Protein AF-A0A0D3AS78-F1 (afdb_monomer)

Sequence (122 aa):
MNQLKLAAKALNGPPIKICIVGRNQKSEAYWSKISEYCNEHCSFDPPRDGASCRKHFKYMNKKLSKWSGAYDNARRMQRSGWSENDVMAKAHELYSSGKNEHFNLMSEWLDVRDQPRYSSQV

Foldseek 3Di:
DDQPVLVVVQQPDAHDQAPPRDDDDPQQVVLQVVQVVCVVRHPDVVRDHSVRNVVSNVVVVVLLLLLLVLLVVLVVVDDPPDDPVNSNVSSQVSSCVVPPDGRDCVVSSVSPCPPPVSPPDD

Structure (mmCIF, N/CA/C/O backbone):
data_AF-A0A0D3AS78-F1
#
_entry.id   AF-A0A0D3AS78-F1
#
loop_
_atom_site.group_PDB
_atom_site.id
_atom_site.type_symbol
_atom_site.label_atom_id
_atom_site.label_alt_id
_atom_site.label_comp_id
_atom_site.label_asym_id
_atom_site.label_entity_id
_atom_site.label_seq_id
_atom_site.pdbx_PDB_ins_code
_atom_site.Cartn_x
_atom_site.Cartn_y
_atom_site.Cartn_z
_atom_site.occupancy
_atom_site.B_iso_or_equiv
_atom_site.auth_seq_id
_atom_site.auth_comp_id
_atom_site.auth_asym_id
_atom_site.auth_atom_id
_atom_site.pdbx_PDB_model_num
ATOM 1 N N . MET A 1 1 ? -3.506 -24.779 -10.230 1.00 35.16 1 MET A N 1
ATOM 2 C CA . MET A 1 1 ? -4.593 -23.828 -10.559 1.00 35.16 1 MET A CA 1
ATOM 3 C C . MET A 1 1 ? -4.555 -22.699 -9.520 1.00 35.16 1 MET A C 1
ATOM 5 O O . MET A 1 1 ? -5.192 -22.804 -8.494 1.00 35.16 1 MET A O 1
ATOM 9 N N . ASN A 1 2 ? -3.611 -21.756 -9.554 1.00 35.84 2 ASN A N 1
ATOM 10 C CA . ASN A 1 2 ? -3.867 -20.387 -10.026 1.00 35.84 2 ASN A CA 1
ATOM 11 C C . ASN A 1 2 ? -2.606 -19.530 -9.807 1.00 35.84 2 ASN A C 1
ATOM 13 O O . ASN A 1 2 ? -2.401 -18.996 -8.726 1.00 35.84 2 ASN A O 1
ATOM 17 N N . GLN A 1 3 ? -1.772 -19.385 -10.833 1.00 32.78 3 GLN A N 1
ATOM 18 C CA . GLN A 1 3 ? -0.742 -18.331 -10.884 1.00 32.78 3 GLN A CA 1
ATOM 19 C C . GLN A 1 3 ? -0.983 -17.402 -12.089 1.00 32.78 3 GLN A C 1
ATOM 21 O O . GLN A 1 3 ? -0.706 -16.213 -12.025 1.00 32.78 3 GLN A O 1
ATOM 26 N N . LEU A 1 4 ? -1.644 -17.912 -13.139 1.00 31.67 4 LEU A N 1
ATOM 27 C CA . LEU A 1 4 ? -2.065 -17.136 -14.312 1.00 31.67 4 LEU A CA 1
ATOM 28 C C . LEU A 1 4 ? -3.401 -16.393 -14.120 1.00 31.67 4 LEU A C 1
ATOM 30 O O . LEU A 1 4 ? -3.584 -15.317 -14.680 1.00 31.67 4 LEU A O 1
ATOM 34 N N . LYS A 1 5 ? -4.318 -16.895 -13.274 1.00 33.69 5 LYS A N 1
ATOM 35 C CA . LYS A 1 5 ? -5.586 -16.190 -12.989 1.00 33.69 5 LYS A CA 1
ATOM 36 C C . LYS A 1 5 ? -5.396 -14.926 -12.140 1.00 33.69 5 LYS A C 1
ATOM 38 O O . LYS A 1 5 ? -6.232 -14.032 -12.199 1.00 33.69 5 LYS A O 1
ATOM 43 N N . LEU A 1 6 ? -4.300 -14.847 -11.379 1.00 36.09 6 LEU A N 1
ATOM 44 C CA . LEU A 1 6 ? -3.984 -13.680 -10.553 1.00 36.09 6 LEU A CA 1
ATOM 45 C C . LEU A 1 6 ? -3.397 -12.539 -11.393 1.00 36.09 6 LEU A C 1
ATOM 47 O O . LEU A 1 6 ? -3.739 -11.387 -11.160 1.00 36.09 6 LEU A O 1
ATOM 51 N N . ALA A 1 7 ? -2.611 -12.876 -12.425 1.00 35.22 7 ALA A N 1
ATOM 52 C CA . ALA A 1 7 ? -2.205 -11.919 -13.446 1.00 35.22 7 ALA A CA 1
ATOM 53 C C . ALA A 1 7 ? -3.439 -11.394 -14.192 1.00 35.22 7 ALA A C 1
ATOM 55 O O . ALA A 1 7 ? -3.678 -10.200 -14.169 1.00 35.22 7 ALA A O 1
ATOM 56 N N . ALA A 1 8 ? -4.299 -12.271 -14.724 1.00 31.33 8 ALA A N 1
ATOM 57 C CA . ALA A 1 8 ? -5.450 -11.869 -15.541 1.00 31.33 8 ALA A CA 1
ATOM 58 C C . ALA A 1 8 ? -6.486 -10.981 -14.821 1.00 31.33 8 ALA A C 1
ATOM 60 O O . ALA A 1 8 ? -7.093 -10.118 -15.450 1.00 31.33 8 ALA A O 1
ATOM 61 N N . LYS A 1 9 ? -6.690 -11.147 -13.506 1.00 36.34 9 LYS A N 1
ATOM 62 C CA . LYS A 1 9 ? -7.646 -10.313 -12.753 1.00 36.34 9 LYS A CA 1
ATOM 63 C C . LYS A 1 9 ? -7.115 -8.898 -12.468 1.00 36.34 9 LYS A C 1
ATOM 65 O O . LYS A 1 9 ? -7.918 -7.993 -12.277 1.00 36.34 9 LYS A O 1
ATOM 70 N N . ALA A 1 10 ? -5.797 -8.697 -12.520 1.00 39.06 10 ALA A N 1
ATOM 71 C CA . ALA A 1 10 ? -5.148 -7.389 -12.402 1.00 39.06 10 ALA A CA 1
ATOM 72 C C . ALA A 1 10 ? -5.106 -6.597 -13.729 1.00 39.06 10 ALA A C 1
ATOM 74 O O . ALA A 1 10 ? -4.648 -5.459 -13.740 1.00 39.06 10 ALA A O 1
ATOM 75 N N . LEU A 1 11 ? -5.575 -7.182 -14.843 1.00 41.19 11 LEU A N 1
ATOM 76 C CA . LEU A 1 11 ? -5.454 -6.604 -16.192 1.00 41.19 11 LEU A CA 1
ATOM 77 C C . LEU A 1 11 ? -6.718 -5.911 -16.715 1.00 41.19 11 LEU A C 1
ATOM 79 O O . LEU A 1 11 ? -6.661 -5.276 -17.761 1.00 41.19 11 LEU A O 1
ATOM 83 N N . ASN A 1 12 ? -7.844 -5.983 -16.001 1.00 35.25 12 ASN A N 1
ATOM 84 C CA . ASN A 1 12 ? -9.125 -5.429 -16.468 1.00 35.25 12 ASN A CA 1
ATOM 85 C C . ASN A 1 12 ? -9.449 -4.028 -15.906 1.00 35.25 12 ASN A C 1
ATOM 87 O O . ASN A 1 12 ? -10.611 -3.634 -15.851 1.00 35.25 12 ASN A O 1
ATOM 91 N N . GLY A 1 13 ? -8.440 -3.262 -15.487 1.00 36.25 13 GLY A N 1
ATOM 92 C CA . GLY A 1 13 ? -8.586 -1.867 -15.061 1.00 36.25 13 GLY A CA 1
ATOM 93 C C . GLY A 1 13 ? -7.324 -1.060 -15.382 1.00 36.25 13 GLY A C 1
ATOM 94 O O . GLY A 1 13 ? -6.260 -1.662 -15.532 1.00 36.25 13 GLY A O 1
ATOM 95 N N . PRO A 1 14 ? -7.415 0.279 -15.517 1.00 37.50 14 PRO A N 1
ATOM 96 C CA . PRO A 1 14 ? -6.310 1.115 -15.985 1.00 37.50 14 PRO A CA 1
ATOM 97 C C . PRO A 1 14 ? -5.010 0.878 -15.189 1.00 37.50 14 PRO A C 1
ATOM 99 O O . PRO A 1 14 ? -5.042 0.592 -13.986 1.00 37.50 14 PRO A O 1
ATOM 102 N N . PRO A 1 15 ? -3.843 0.969 -15.845 1.00 40.34 15 PRO A N 1
ATOM 103 C CA . PRO A 1 15 ? -2.809 -0.040 -15.674 1.00 40.34 15 PRO A CA 1
ATOM 104 C C . PRO A 1 15 ? -1.715 0.414 -14.703 1.00 40.34 15 PRO A C 1
ATOM 106 O O . PRO A 1 15 ? -0.560 0.629 -15.068 1.00 40.34 15 PRO A O 1
ATOM 109 N N . ILE A 1 16 ? -2.081 0.594 -13.434 1.00 48.34 16 ILE A N 1
ATOM 110 C CA . ILE A 1 16 ? -1.112 0.962 -12.384 1.00 48.34 16 ILE A CA 1
ATOM 111 C C . ILE A 1 16 ? -0.955 -0.124 -11.312 1.00 48.34 16 ILE A C 1
ATOM 113 O O . ILE A 1 16 ? 0.043 -0.142 -10.590 1.00 48.34 16 ILE A O 1
ATOM 117 N N . LYS A 1 17 ? -1.862 -1.093 -11.196 1.00 49.88 17 LYS A N 1
ATOM 118 C CA . LYS A 1 17 ? -2.018 -1.807 -9.920 1.00 49.88 17 LYS A CA 1
ATOM 119 C C . LYS A 1 17 ? -1.158 -3.070 -9.795 1.00 49.88 17 LYS A C 1
ATOM 121 O O . LYS A 1 17 ? -1.637 -4.187 -9.702 1.00 49.88 17 LYS A O 1
ATOM 126 N N . ILE A 1 18 ? 0.150 -2.821 -9.723 1.00 46.31 18 ILE A N 1
ATOM 127 C CA . ILE A 1 18 ? 1.201 -3.642 -9.111 1.00 46.31 18 ILE A CA 1
ATOM 128 C C . ILE A 1 18 ? 1.381 -5.032 -9.742 1.00 46.31 18 ILE A C 1
ATOM 130 O O . ILE A 1 18 ? 0.744 -6.010 -9.365 1.00 46.31 18 ILE A O 1
ATOM 134 N N . CYS A 1 19 ? 2.384 -5.151 -10.614 1.00 47.56 19 CYS A N 1
ATOM 135 C CA . CYS A 1 19 ? 2.935 -6.425 -11.079 1.00 47.56 19 CYS A CA 1
ATOM 136 C C . CYS A 1 19 ? 3.571 -7.219 -9.912 1.00 47.56 19 CYS A C 1
ATOM 138 O O . CYS A 1 19 ? 4.793 -7.281 -9.767 1.00 47.56 19 CYS A O 1
ATOM 140 N N . ILE A 1 20 ? 2.748 -7.805 -9.038 1.00 47.12 20 ILE A N 1
ATOM 141 C CA . ILE A 1 20 ? 3.146 -8.787 -8.024 1.00 47.12 20 ILE A CA 1
ATOM 142 C C . ILE A 1 20 ? 3.118 -10.152 -8.710 1.00 47.12 20 ILE A C 1
ATOM 144 O O . ILE A 1 20 ? 2.191 -10.936 -8.533 1.00 47.12 20 ILE A O 1
ATOM 148 N N . VAL A 1 21 ? 4.118 -10.433 -9.543 1.00 45.69 21 VAL A N 1
ATOM 149 C CA . VAL A 1 21 ? 4.305 -11.778 -10.096 1.00 45.69 21 VAL A CA 1
ATOM 150 C C . VAL A 1 21 ? 5.335 -12.526 -9.236 1.00 45.69 21 VAL A C 1
ATOM 152 O O . VAL A 1 21 ? 6.296 -11.959 -8.712 1.00 45.69 21 VAL A O 1
ATOM 155 N N . GLY A 1 22 ? 5.035 -13.799 -8.974 1.00 42.00 22 GLY A N 1
ATOM 156 C CA . GLY A 1 22 ? 5.698 -14.656 -7.994 1.00 42.00 22 GLY A CA 1
ATOM 157 C C . GLY A 1 22 ? 7.205 -14.846 -8.200 1.00 42.00 22 GLY A C 1
ATOM 158 O O . GLY A 1 22 ? 7.748 -14.766 -9.299 1.00 42.00 22 GLY A O 1
ATOM 159 N N . ARG A 1 23 ? 7.880 -15.109 -7.081 1.00 37.44 23 ARG A N 1
ATOM 160 C CA . ARG A 1 23 ? 9.335 -15.207 -6.912 1.00 37.44 23 ARG A CA 1
ATOM 161 C C . ARG A 1 23 ? 9.862 -16.544 -7.474 1.00 37.44 23 ARG A C 1
ATOM 163 O O . ARG A 1 23 ? 9.444 -17.577 -6.969 1.00 37.44 23 ARG A O 1
ATOM 170 N N . ASN A 1 24 ? 10.741 -16.502 -8.491 1.00 41.81 24 ASN A N 1
ATOM 171 C CA . ASN A 1 24 ? 11.835 -17.460 -8.818 1.00 41.81 24 ASN A CA 1
ATOM 172 C C . ASN A 1 24 ? 12.295 -17.375 -10.296 1.00 41.81 24 ASN A C 1
ATOM 174 O O . ASN A 1 24 ? 12.384 -18.376 -11.002 1.00 41.81 24 ASN A O 1
ATOM 178 N N . GLN A 1 25 ? 12.618 -16.177 -10.789 1.00 47.19 25 GLN A N 1
ATOM 179 C CA . GLN A 1 25 ? 13.295 -15.999 -12.082 1.00 47.19 25 GLN A CA 1
ATOM 180 C C . GLN A 1 25 ? 14.537 -15.118 -11.895 1.00 47.19 25 GLN A C 1
ATOM 182 O O . GLN A 1 25 ? 14.563 -14.288 -10.981 1.00 47.19 25 GLN A O 1
ATOM 187 N N . LYS A 1 26 ? 15.578 -15.302 -12.730 1.00 53.44 26 LYS A N 1
ATOM 188 C CA . LYS A 1 26 ? 16.770 -14.430 -12.749 1.00 53.44 26 LYS A CA 1
ATOM 189 C C . LYS A 1 26 ? 16.287 -12.979 -12.819 1.00 53.44 26 LYS A C 1
ATOM 191 O O . LYS A 1 26 ? 15.569 -12.626 -13.751 1.00 53.44 26 LYS A O 1
ATOM 196 N N . SER A 1 27 ? 16.605 -12.186 -11.789 1.00 64.81 27 SER A N 1
ATOM 197 C CA . SER A 1 27 ? 15.814 -10.992 -11.451 1.00 64.81 27 SER A CA 1
ATOM 198 C C . SER A 1 27 ? 15.704 -9.990 -12.602 1.00 64.81 27 SER A C 1
ATOM 200 O O . SER A 1 27 ? 14.652 -9.394 -12.775 1.00 64.81 27 SER A O 1
ATOM 202 N N . GLU A 1 28 ? 16.743 -9.862 -13.427 1.00 66.69 28 GLU A N 1
ATOM 203 C CA . GLU A 1 28 ? 16.754 -8.949 -14.575 1.00 66.69 28 GLU A CA 1
ATOM 204 C C . GLU A 1 28 ? 15.792 -9.384 -15.682 1.00 66.69 28 GLU A C 1
ATOM 206 O O . GLU A 1 28 ? 14.927 -8.602 -16.055 1.00 66.69 28 GLU A O 1
ATOM 211 N N . ALA A 1 29 ? 15.844 -10.646 -16.122 1.00 70.62 29 ALA A N 1
ATOM 212 C CA . ALA A 1 29 ? 14.957 -11.164 -17.169 1.00 70.62 29 ALA A CA 1
ATOM 213 C C . ALA A 1 29 ? 13.467 -11.073 -16.789 1.00 70.62 29 ALA A C 1
ATOM 215 O O . ALA A 1 29 ? 12.608 -10.872 -17.643 1.00 70.62 29 ALA A O 1
ATOM 216 N N . TYR A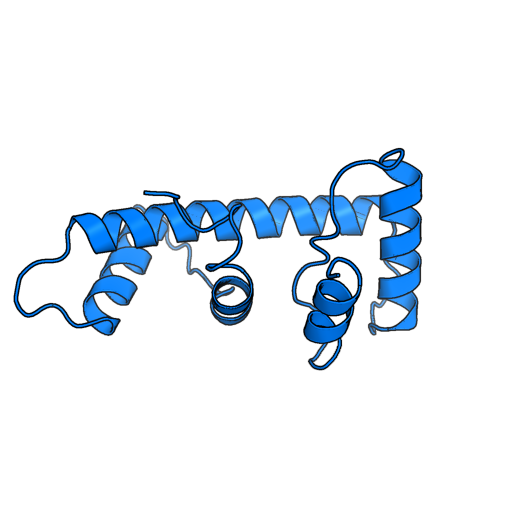 1 30 ? 13.159 -11.203 -15.497 1.00 68.75 30 TYR A N 1
ATOM 217 C CA . TYR A 1 30 ? 11.810 -11.001 -14.973 1.00 68.75 30 TYR A CA 1
ATOM 218 C C . TYR A 1 30 ? 11.352 -9.542 -15.113 1.00 68.75 30 TYR A C 1
ATOM 220 O O . TYR A 1 30 ? 10.256 -9.279 -15.606 1.00 68.75 30 TYR A O 1
ATOM 228 N N . TRP A 1 31 ? 12.194 -8.585 -14.711 1.00 74.00 31 TRP A N 1
ATOM 229 C CA . TRP A 1 31 ? 11.858 -7.166 -14.818 1.00 74.00 31 TRP A CA 1
ATOM 230 C C . TRP A 1 31 ? 11.832 -6.675 -16.265 1.00 74.00 31 TRP A C 1
ATOM 232 O O . TRP A 1 31 ? 11.006 -5.817 -16.557 1.00 74.00 31 TRP A O 1
ATOM 242 N N . SER A 1 32 ? 12.650 -7.245 -17.157 1.00 75.50 32 SER A N 1
ATOM 243 C CA . SER A 1 32 ? 12.602 -6.975 -18.601 1.00 75.50 32 SER A CA 1
ATOM 244 C C . SER A 1 32 ? 11.250 -7.355 -19.205 1.00 75.50 32 SER A C 1
ATOM 246 O O . SER A 1 32 ? 10.607 -6.518 -19.830 1.00 75.50 32 SER A O 1
ATOM 248 N N . LYS A 1 33 ? 10.748 -8.562 -18.912 1.00 75.19 33 LYS A N 1
ATOM 249 C CA . LYS A 1 33 ? 9.414 -8.997 -19.366 1.00 75.19 33 LYS A CA 1
ATOM 250 C C . LYS A 1 33 ? 8.290 -8.128 -18.813 1.00 75.19 33 LYS A C 1
ATOM 252 O O . LYS A 1 33 ? 7.315 -7.853 -19.500 1.00 75.19 33 LYS A O 1
ATOM 257 N N . ILE A 1 34 ? 8.419 -7.684 -17.562 1.00 71.56 34 ILE A N 1
ATOM 258 C CA . ILE A 1 34 ? 7.456 -6.748 -16.972 1.00 71.56 34 ILE A CA 1
ATOM 259 C C . ILE A 1 34 ? 7.525 -5.387 -17.656 1.00 71.56 34 ILE A C 1
ATOM 261 O O . ILE A 1 34 ? 6.479 -4.798 -17.885 1.00 71.56 34 ILE A O 1
ATOM 265 N N . SER A 1 35 ? 8.714 -4.867 -17.974 1.00 72.12 35 SER A N 1
ATOM 266 C CA . SER A 1 35 ? 8.815 -3.605 -18.713 1.00 72.12 35 SER A CA 1
ATOM 267 C C . SER A 1 35 ? 8.245 -3.710 -20.122 1.00 72.12 35 SER A C 1
ATOM 269 O O . SER A 1 35 ? 7.526 -2.803 -20.515 1.00 72.12 35 SER A O 1
ATOM 271 N N . GLU A 1 36 ? 8.495 -4.807 -20.840 1.00 76.50 36 GLU A N 1
ATOM 272 C CA . GLU A 1 36 ? 7.903 -5.071 -22.161 1.00 76.50 36 GLU A CA 1
ATOM 273 C C . GLU A 1 36 ? 6.374 -5.050 -22.069 1.00 76.50 36 GLU A C 1
ATOM 275 O O . GLU A 1 36 ? 5.733 -4.207 -22.690 1.00 76.50 36 GLU A O 1
ATOM 280 N N . TYR A 1 37 ? 5.807 -5.857 -21.168 1.00 73.00 37 TYR A N 1
ATOM 281 C CA . TYR A 1 37 ? 4.366 -5.896 -20.919 1.00 73.00 37 TYR A CA 1
ATOM 282 C C . TYR A 1 37 ? 3.786 -4.521 -20.548 1.00 73.00 37 TYR A C 1
ATOM 284 O O . TYR A 1 37 ? 2.759 -4.092 -21.068 1.00 73.00 37 TYR A O 1
ATOM 292 N N . CYS A 1 38 ? 4.447 -3.805 -19.637 1.00 66.31 38 CYS A N 1
ATOM 293 C CA . CYS A 1 38 ? 4.035 -2.470 -19.216 1.00 66.31 38 CYS A CA 1
ATOM 294 C C . CYS A 1 38 ? 4.087 -1.456 -20.364 1.00 66.31 38 CYS A C 1
ATOM 296 O O . CYS A 1 38 ? 3.224 -0.595 -20.431 1.00 66.31 38 CYS A O 1
ATOM 298 N N . ASN A 1 39 ? 5.078 -1.519 -21.248 1.00 71.50 39 ASN A N 1
ATOM 299 C CA . ASN A 1 39 ? 5.179 -0.589 -22.373 1.00 71.50 39 ASN A CA 1
ATOM 300 C C . ASN A 1 39 ? 4.184 -0.930 -23.496 1.00 71.50 39 ASN A C 1
ATOM 302 O O . ASN A 1 39 ? 3.739 -0.028 -24.195 1.00 71.50 39 ASN A O 1
ATOM 306 N N . GLU A 1 40 ? 3.808 -2.203 -23.651 1.00 72.44 40 GLU A N 1
ATOM 307 C CA . GLU A 1 40 ? 2.790 -2.650 -24.615 1.00 72.44 40 GLU A CA 1
ATOM 308 C C . GLU A 1 40 ? 1.360 -2.303 -24.175 1.00 72.44 40 GLU A C 1
ATOM 310 O O . GLU A 1 40 ? 0.515 -1.966 -25.003 1.00 72.44 40 GLU A O 1
ATOM 315 N N . HIS A 1 41 ? 1.076 -2.380 -22.871 1.00 64.25 41 HIS A N 1
ATOM 316 C CA . HIS A 1 41 ? -0.284 -2.257 -22.333 1.00 64.25 41 HIS A CA 1
ATOM 317 C C . HIS A 1 41 ? -0.553 -0.964 -21.557 1.00 64.25 41 HIS A C 1
ATOM 319 O O . HIS A 1 41 ? -1.695 -0.710 -21.164 1.00 64.25 41 HIS A O 1
ATOM 325 N N . CYS A 1 42 ? 0.463 -0.131 -21.336 1.00 63.31 42 CYS A N 1
ATOM 326 C CA . CYS A 1 42 ? 0.322 1.147 -20.653 1.00 63.31 42 CYS A CA 1
ATOM 327 C C . CYS A 1 42 ? 0.892 2.273 -21.512 1.00 63.31 42 CYS A C 1
ATOM 329 O O . CYS A 1 42 ? 1.938 2.138 -22.140 1.00 63.31 42 CYS A O 1
ATOM 331 N N . SER A 1 43 ? 0.257 3.440 -21.460 1.00 60.97 43 SER A N 1
ATOM 332 C CA . SER A 1 43 ? 0.792 4.655 -22.072 1.00 60.97 43 SER A CA 1
ATOM 333 C C . SER A 1 43 ? 1.855 5.275 -21.156 1.00 60.97 43 SER A C 1
ATOM 335 O O . SER A 1 43 ? 1.560 6.180 -20.375 1.00 60.97 43 SER A O 1
ATOM 337 N N . PHE A 1 44 ? 3.085 4.757 -21.203 1.00 62.66 44 PHE A N 1
ATOM 338 C CA . PHE A 1 44 ? 4.246 5.400 -20.581 1.00 62.66 44 PHE A CA 1
ATOM 339 C C . PHE A 1 44 ? 5.052 6.157 -21.638 1.00 62.66 44 PHE A C 1
ATOM 341 O O . PHE A 1 44 ? 5.540 5.553 -22.589 1.00 62.66 44 PHE A O 1
ATOM 348 N N . ASP A 1 45 ? 5.220 7.463 -21.439 1.00 61.06 45 ASP A N 1
ATOM 349 C CA . ASP A 1 45 ? 6.129 8.298 -22.223 1.00 61.06 45 ASP A CA 1
ATOM 350 C C . ASP A 1 45 ? 7.129 8.996 -21.276 1.00 61.06 45 ASP A C 1
ATOM 352 O O . ASP A 1 45 ? 6.701 9.782 -20.421 1.00 61.06 45 ASP A O 1
ATOM 356 N N . PRO A 1 46 ? 8.439 8.683 -21.338 1.00 71.19 46 PRO A N 1
ATOM 357 C CA . PRO A 1 46 ? 9.068 7.651 -22.169 1.00 71.19 46 PRO A CA 1
ATOM 358 C C . PRO A 1 46 ? 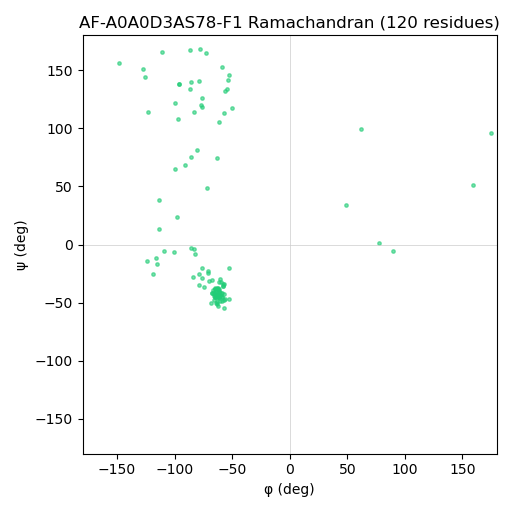8.788 6.214 -21.667 1.00 71.19 46 PRO A C 1
ATOM 360 O O . PRO A 1 46 ? 8.393 6.024 -20.507 1.00 71.19 46 PRO A O 1
ATOM 363 N N . PRO A 1 47 ? 9.048 5.186 -22.503 1.00 71.69 47 PRO A N 1
ATOM 364 C CA . PRO A 1 47 ? 8.967 3.782 -22.107 1.00 71.69 47 PRO A CA 1
ATOM 365 C C . PRO A 1 47 ? 9.811 3.482 -20.863 1.00 71.69 47 PRO A C 1
ATOM 367 O O . PRO A 1 47 ? 10.922 3.990 -20.696 1.00 71.69 47 PRO A O 1
ATOM 370 N N . ARG A 1 48 ? 9.297 2.632 -19.972 1.00 71.94 48 ARG A N 1
ATOM 371 C CA . ARG A 1 48 ? 10.002 2.239 -18.746 1.00 71.94 48 ARG A CA 1
ATOM 372 C C . ARG A 1 48 ? 10.935 1.072 -19.013 1.00 71.94 48 ARG A C 1
ATOM 374 O O . ARG A 1 48 ? 10.552 0.112 -19.672 1.00 71.94 48 ARG A O 1
ATOM 381 N N . ASP A 1 49 ? 12.123 1.106 -18.422 1.00 79.25 49 ASP A N 1
ATOM 382 C CA . ASP A 1 49 ? 13.008 -0.054 -18.363 1.00 79.25 49 ASP A CA 1
ATOM 383 C C . ASP A 1 49 ? 12.694 -0.948 -17.145 1.00 79.25 49 ASP A C 1
ATOM 385 O O . ASP A 1 49 ? 11.971 -0.573 -16.207 1.00 79.25 49 ASP A O 1
ATOM 389 N N . GLY A 1 50 ? 13.251 -2.161 -17.136 1.00 70.38 50 GLY A N 1
ATOM 390 C CA . GLY A 1 50 ? 13.058 -3.106 -16.034 1.00 70.38 50 GLY A CA 1
ATOM 391 C C . GLY A 1 50 ? 13.521 -2.548 -14.679 1.00 70.38 50 GLY A C 1
ATOM 392 O O . GLY A 1 50 ? 12.890 -2.802 -13.647 1.00 70.38 50 GLY A O 1
ATOM 393 N N . ALA A 1 51 ? 14.577 -1.727 -14.661 1.00 77.81 51 ALA A N 1
ATOM 394 C CA . ALA A 1 51 ? 15.077 -1.081 -13.448 1.00 77.81 51 ALA A CA 1
ATOM 395 C C . ALA A 1 51 ? 14.058 -0.084 -12.863 1.00 77.81 51 ALA A C 1
ATOM 397 O O . ALA A 1 51 ? 13.815 -0.079 -11.648 1.00 77.81 51 ALA A O 1
ATOM 398 N N . SER A 1 52 ? 13.404 0.703 -13.715 1.00 72.44 52 SER A N 1
ATOM 399 C CA . SER A 1 52 ? 12.346 1.648 -13.357 1.00 72.44 52 SER A CA 1
ATOM 400 C C . SER A 1 52 ? 11.114 0.930 -12.821 1.00 72.44 52 SER A C 1
ATOM 402 O O . SER A 1 52 ? 10.602 1.302 -11.759 1.00 72.44 52 SER A O 1
ATOM 404 N N . CYS A 1 53 ? 10.682 -0.153 -13.474 1.00 70.88 53 CYS A N 1
ATOM 405 C CA . CYS A 1 53 ? 9.602 -1.013 -12.981 1.00 70.88 53 CYS A CA 1
ATOM 406 C C . CYS A 1 53 ? 9.929 -1.603 -11.605 1.00 70.88 53 CYS A C 1
ATOM 408 O O . CYS A 1 53 ? 9.117 -1.515 -10.680 1.00 70.88 53 CYS A O 1
ATOM 410 N N . ARG A 1 54 ? 11.151 -2.113 -11.413 1.00 73.25 54 ARG A N 1
ATOM 411 C CA . ARG A 1 54 ? 11.612 -2.647 -10.123 1.00 73.25 54 ARG A CA 1
ATOM 412 C C . ARG A 1 54 ? 11.623 -1.585 -9.025 1.00 73.25 54 ARG A C 1
ATOM 414 O O . ARG A 1 54 ? 11.175 -1.848 -7.905 1.00 73.25 54 ARG A O 1
ATOM 421 N N . LYS A 1 55 ? 12.142 -0.387 -9.313 1.00 76.19 55 LYS A N 1
ATOM 422 C CA . LYS A 1 55 ? 12.189 0.737 -8.362 1.00 76.19 55 LYS A CA 1
ATOM 423 C C . LYS A 1 55 ? 10.779 1.165 -7.964 1.00 76.19 55 LYS A C 1
ATOM 425 O O . LYS A 1 55 ? 10.507 1.326 -6.773 1.00 76.19 55 LYS A O 1
ATOM 430 N N . HIS A 1 56 ? 9.882 1.281 -8.939 1.00 75.44 56 HIS A N 1
ATOM 431 C CA . HIS A 1 56 ? 8.481 1.619 -8.713 1.00 75.44 56 HIS A CA 1
ATOM 432 C C . HIS A 1 56 ? 7.766 0.551 -7.875 1.00 75.44 56 HIS A C 1
ATOM 434 O O . HIS A 1 56 ? 7.144 0.877 -6.864 1.00 75.44 56 HIS A O 1
ATOM 440 N N . PHE A 1 57 ? 7.952 -0.730 -8.204 1.00 76.19 57 PHE A N 1
ATOM 441 C CA . PHE A 1 57 ? 7.435 -1.843 -7.413 1.00 76.19 57 PHE A CA 1
ATOM 442 C C . PHE A 1 57 ? 7.938 -1.790 -5.968 1.00 76.19 57 PHE A C 1
ATOM 444 O O . PHE A 1 57 ? 7.145 -1.892 -5.034 1.00 76.19 57 PHE A O 1
ATOM 451 N N . LYS A 1 58 ? 9.245 -1.595 -5.744 1.00 76.44 58 LYS A N 1
ATOM 452 C CA . LYS A 1 58 ? 9.816 -1.490 -4.389 1.00 76.44 58 LYS A CA 1
ATOM 453 C C . LYS A 1 58 ? 9.210 -0.319 -3.609 1.00 76.44 58 LYS A C 1
ATOM 455 O O . LYS A 1 58 ? 8.906 -0.474 -2.427 1.00 76.44 58 LYS A O 1
ATOM 460 N N . TYR A 1 59 ? 9.019 0.824 -4.264 1.00 79.06 59 TYR A N 1
ATOM 461 C CA . TYR A 1 59 ? 8.395 2.002 -3.667 1.00 79.06 59 TYR A CA 1
ATOM 462 C C . TYR A 1 59 ? 6.941 1.739 -3.251 1.00 79.06 59 TYR A C 1
ATOM 464 O O . TYR A 1 59 ? 6.598 1.957 -2.088 1.00 79.06 59 TYR A O 1
ATOM 472 N N . MET A 1 60 ? 6.1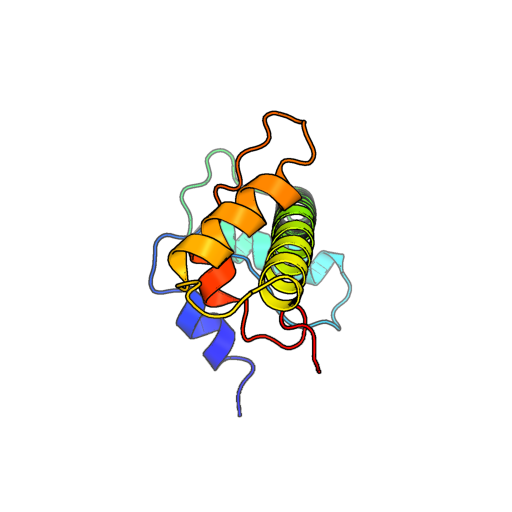13 1.207 -4.156 1.00 79.19 60 MET A N 1
ATOM 473 C CA . MET A 1 60 ? 4.713 0.888 -3.854 1.00 79.19 60 MET A CA 1
ATOM 474 C C . MET A 1 60 ? 4.600 -0.141 -2.734 1.00 79.19 60 MET A C 1
ATOM 476 O O . MET A 1 60 ? 3.849 0.055 -1.787 1.00 79.19 60 MET A O 1
ATOM 480 N N . ASN A 1 61 ? 5.421 -1.191 -2.777 1.00 78.75 61 ASN A N 1
ATOM 481 C CA . ASN A 1 61 ? 5.454 -2.195 -1.719 1.00 78.75 61 ASN A CA 1
ATOM 482 C C . ASN A 1 61 ? 5.758 -1.620 -0.349 1.00 78.75 61 ASN A C 1
ATOM 484 O O . ASN A 1 61 ? 5.122 -2.002 0.624 1.00 78.75 61 ASN A O 1
ATOM 488 N N . LYS A 1 62 ? 6.720 -0.699 -0.265 1.00 84.25 62 LYS A N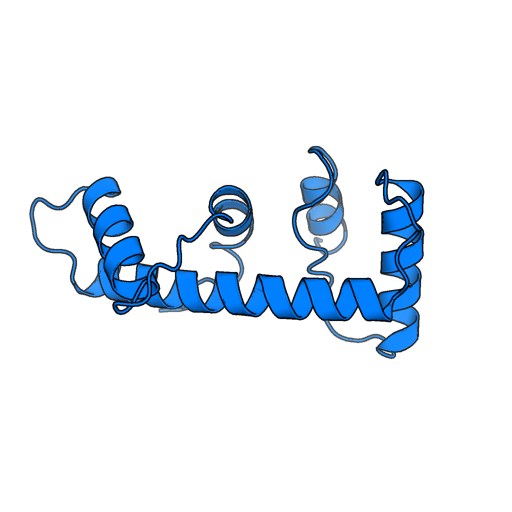 1
ATOM 489 C CA . LYS A 1 62 ? 7.051 -0.048 1.000 1.00 84.25 62 LYS A CA 1
ATOM 490 C C . LYS A 1 62 ? 5.843 0.708 1.559 1.00 84.25 62 LYS A C 1
ATOM 492 O O . LYS A 1 62 ? 5.575 0.599 2.751 1.00 84.25 62 LYS A O 1
ATOM 497 N N . LYS A 1 63 ? 5.114 1.435 0.705 1.00 86.38 63 LYS A N 1
ATOM 498 C CA . LYS A 1 63 ? 3.890 2.152 1.092 1.00 86.38 63 LYS A CA 1
ATOM 499 C C . LYS A 1 63 ? 2.784 1.198 1.540 1.00 86.38 63 LYS A C 1
ATOM 501 O O . LYS A 1 63 ? 2.257 1.372 2.631 1.00 86.38 63 LYS A O 1
ATOM 506 N N . LEU A 1 64 ? 2.487 0.172 0.743 1.00 84.19 64 LEU A N 1
ATOM 507 C CA . LEU A 1 64 ? 1.450 -0.816 1.053 1.00 84.19 64 LEU A CA 1
ATOM 508 C C . LEU A 1 64 ? 1.749 -1.591 2.334 1.00 84.19 64 LEU A C 1
ATOM 510 O O . LEU A 1 64 ? 0.874 -1.719 3.175 1.00 84.19 64 LEU A O 1
ATOM 514 N N . SER A 1 65 ? 2.982 -2.066 2.524 1.00 85.12 65 SER A N 1
ATOM 515 C CA . SER A 1 65 ? 3.359 -2.780 3.748 1.00 85.12 65 SER A CA 1
ATOM 516 C C . SER A 1 65 ? 3.302 -1.875 4.981 1.00 85.12 65 SER A C 1
ATOM 518 O O . SER A 1 65 ? 2.854 -2.317 6.035 1.00 85.12 65 SER A O 1
ATOM 520 N N . LYS A 1 66 ? 3.709 -0.602 4.857 1.00 89.44 66 LYS A N 1
ATOM 521 C CA . LYS A 1 66 ? 3.560 0.384 5.938 1.00 89.44 66 LYS A CA 1
ATOM 522 C C . LYS A 1 66 ? 2.080 0.618 6.268 1.00 89.44 66 LYS A C 1
ATOM 524 O O . LYS A 1 66 ? 1.726 0.661 7.442 1.00 89.44 66 LYS A O 1
ATOM 529 N N . TRP A 1 67 ? 1.231 0.745 5.249 1.00 92.25 67 TRP A N 1
ATOM 530 C CA . TRP A 1 67 ? -0.213 0.899 5.411 1.00 92.25 67 TRP A CA 1
ATOM 531 C C . TRP A 1 67 ? -0.864 -0.323 6.060 1.00 92.25 67 TRP A C 1
ATOM 533 O O . TRP A 1 67 ? -1.550 -0.154 7.062 1.00 92.25 67 TRP A O 1
ATOM 543 N N . SER A 1 68 ? -0.585 -1.539 5.579 1.00 90.12 68 SER A N 1
ATOM 544 C CA . SER A 1 68 ? -1.075 -2.778 6.200 1.00 90.12 68 SER A CA 1
ATOM 545 C C . SER A 1 68 ? -0.728 -2.833 7.687 1.00 90.12 68 SER A C 1
ATOM 547 O O . SER A 1 68 ? -1.610 -3.058 8.503 1.00 90.12 68 SER A O 1
ATOM 549 N N . GLY A 1 69 ? 0.520 -2.531 8.063 1.00 91.38 69 GLY A N 1
ATOM 550 C CA . GLY A 1 69 ? 0.912 -2.509 9.476 1.00 91.38 69 GLY A CA 1
ATOM 551 C C . GLY A 1 69 ? 0.165 -1.455 10.306 1.00 91.38 69 GLY A C 1
ATOM 552 O O . GLY A 1 69 ? -0.193 -1.717 11.453 1.00 91.38 69 GLY A O 1
A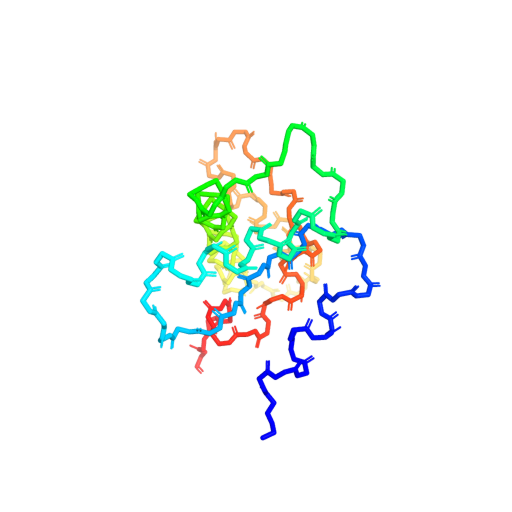TOM 553 N N . ALA A 1 70 ? -0.103 -0.273 9.739 1.00 93.88 70 ALA A N 1
ATOM 554 C CA . ALA A 1 70 ? -0.891 0.766 10.404 1.00 93.88 70 ALA A CA 1
ATOM 555 C C . ALA A 1 70 ? -2.362 0.353 10.572 1.00 93.88 70 ALA A C 1
ATOM 557 O O . ALA A 1 70 ? -2.934 0.555 11.643 1.00 93.88 70 ALA A O 1
ATOM 558 N N . TYR A 1 71 ? -2.948 -0.264 9.545 1.00 93.88 71 TYR A N 1
ATOM 559 C CA . TYR A 1 71 ? -4.304 -0.801 9.579 1.00 93.88 71 TYR A CA 1
ATOM 560 C C . TYR A 1 71 ? -4.444 -1.950 10.585 1.00 93.88 71 TYR A C 1
ATOM 562 O O . TYR A 1 71 ? -5.361 -1.939 11.402 1.00 93.88 71 TYR A O 1
ATOM 570 N N . ASP A 1 72 ? -3.499 -2.888 10.611 1.00 93.25 72 ASP A N 1
ATOM 571 C CA . ASP A 1 72 ? -3.493 -3.994 11.572 1.00 93.25 72 ASP A CA 1
ATOM 572 C C . ASP A 1 72 ? -3.372 -3.487 13.013 1.00 93.25 72 ASP A C 1
ATOM 574 O O . ASP A 1 72 ? -4.041 -3.987 13.918 1.00 93.25 72 ASP A O 1
ATOM 578 N N . ASN A 1 73 ? -2.552 -2.458 13.240 1.00 94.44 73 ASN A N 1
ATOM 579 C CA . ASN A 1 73 ? -2.454 -1.813 14.545 1.00 94.44 73 ASN A CA 1
ATOM 580 C C . ASN A 1 73 ? -3.772 -1.112 14.921 1.00 94.44 73 ASN A C 1
ATOM 582 O O . ASN A 1 73 ? -4.280 -1.307 16.023 1.00 94.44 73 ASN A O 1
ATOM 586 N N . ALA A 1 74 ? -4.393 -0.385 13.987 1.00 95.44 74 ALA A N 1
ATOM 587 C CA . ALA A 1 74 ? -5.708 0.220 14.198 1.00 95.44 74 ALA A CA 1
ATOM 588 C C . ALA A 1 74 ? -6.789 -0.827 14.530 1.00 95.44 74 ALA A C 1
ATOM 590 O O . ALA A 1 74 ? -7.566 -0.618 15.461 1.00 95.44 74 ALA A O 1
ATOM 591 N N . ARG A 1 75 ? -6.798 -1.980 13.845 1.00 93.81 75 ARG A N 1
ATOM 592 C CA . ARG A 1 75 ? -7.686 -3.117 14.155 1.00 93.81 75 ARG A CA 1
ATOM 593 C C . ARG A 1 75 ? -7.444 -3.670 15.557 1.00 93.81 75 ARG A C 1
ATOM 595 O O . ARG A 1 75 ? -8.403 -3.945 16.265 1.00 93.81 75 ARG A O 1
ATOM 602 N N . ARG A 1 76 ? -6.189 -3.791 15.999 1.00 94.81 76 ARG A N 1
ATOM 603 C CA . ARG A 1 76 ? -5.861 -4.229 17.374 1.00 94.81 76 ARG A CA 1
ATOM 604 C C . ARG A 1 76 ? -6.282 -3.217 18.441 1.00 94.81 76 ARG A C 1
ATOM 606 O O . ARG A 1 76 ? -6.588 -3.611 19.560 1.00 94.81 76 ARG A O 1
ATOM 613 N N . MET A 1 77 ? -6.289 -1.928 18.108 1.00 95.12 77 MET A N 1
ATOM 614 C CA . MET A 1 77 ? -6.752 -0.851 18.991 1.00 95.12 77 MET A CA 1
ATOM 615 C C . MET A 1 77 ? -8.277 -0.675 18.991 1.00 95.12 77 MET A C 1
ATOM 617 O O . MET A 1 77 ? -8.784 0.116 19.793 1.00 95.12 77 MET A O 1
ATOM 621 N N . GLN A 1 78 ? -8.992 -1.367 18.097 1.00 95.19 78 GLN A N 1
ATOM 622 C CA . GLN A 1 78 ? -10.434 -1.242 17.924 1.00 95.19 78 GLN A CA 1
ATOM 623 C C . GLN A 1 78 ? -11.164 -1.519 19.243 1.00 95.19 78 GLN A C 1
ATOM 625 O O . GLN A 1 78 ? -10.902 -2.507 19.930 1.00 95.19 78 GLN A O 1
ATOM 630 N N . ARG A 1 79 ? -12.099 -0.633 19.596 1.00 92.69 79 ARG A N 1
ATOM 631 C CA . ARG A 1 79 ? -12.938 -0.749 20.798 1.00 92.69 79 ARG A CA 1
ATOM 632 C C . ARG A 1 79 ? -14.386 -1.027 20.408 1.00 92.69 79 ARG A C 1
ATOM 634 O O . ARG A 1 79 ? -14.770 -0.841 19.254 1.00 92.69 79 ARG A O 1
ATOM 641 N N . SER A 1 80 ? -15.202 -1.450 21.375 1.00 93.12 80 SER A N 1
ATOM 642 C CA . SER A 1 80 ? -16.645 -1.600 21.149 1.00 93.12 80 SER A CA 1
ATOM 643 C C . SER A 1 80 ? -17.241 -0.286 20.631 1.00 93.12 80 SER A C 1
ATOM 645 O O . SER A 1 80 ? -16.912 0.786 21.141 1.00 93.12 80 SER A O 1
ATOM 647 N N . GLY A 1 81 ? -18.071 -0.373 19.592 1.00 94.38 81 GLY A N 1
ATOM 648 C CA . GLY A 1 81 ? -18.677 0.782 18.925 1.00 94.38 81 GLY A CA 1
ATOM 649 C C . GLY A 1 81 ? -17.870 1.380 17.767 1.00 94.38 81 GLY A C 1
ATOM 650 O O . GLY A 1 81 ? -18.391 2.256 17.088 1.00 94.38 81 GLY A O 1
ATOM 651 N N . TRP A 1 82 ? -16.643 0.916 17.497 1.00 97.12 82 TRP A N 1
ATOM 652 C CA . TRP A 1 82 ? -15.893 1.350 16.311 1.00 97.12 82 TRP A CA 1
ATOM 653 C C . TRP A 1 82 ? -16.410 0.672 15.042 1.00 97.12 82 TRP A C 1
ATOM 655 O O . TRP A 1 82 ? -16.420 -0.560 14.947 1.00 97.12 82 TRP A O 1
ATOM 665 N N . SER A 1 83 ? -16.759 1.484 14.050 1.00 96.44 83 SER A N 1
ATOM 666 C CA . SER A 1 83 ? -17.024 1.062 12.677 1.00 96.44 83 SER A CA 1
ATOM 667 C C . SER A 1 83 ? -15.727 0.815 11.896 1.00 96.44 83 SER A C 1
ATOM 669 O O . SER A 1 83 ? -14.633 1.198 12.310 1.00 96.44 83 SER A O 1
ATOM 671 N N . GLU A 1 84 ? -15.844 0.203 10.717 1.00 91.94 84 GLU A N 1
ATOM 672 C CA . GLU A 1 84 ? -14.714 0.054 9.788 1.00 91.94 84 GLU A CA 1
ATOM 673 C C . GLU A 1 84 ? -14.120 1.419 9.392 1.00 91.94 84 GLU A C 1
ATOM 675 O O . GLU A 1 84 ? -12.904 1.559 9.279 1.00 91.94 84 GLU A O 1
ATOM 680 N N . ASN A 1 85 ? -14.964 2.447 9.253 1.00 94.44 85 ASN A N 1
ATOM 681 C CA . ASN A 1 85 ? -14.518 3.804 8.942 1.00 94.44 85 ASN A CA 1
ATOM 682 C C . ASN A 1 85 ? -13.665 4.393 10.073 1.00 94.44 85 ASN A C 1
ATOM 684 O O . ASN A 1 85 ? -12.664 5.052 9.795 1.00 94.44 85 ASN A O 1
ATOM 688 N N . ASP A 1 86 ? -14.005 4.106 11.333 1.00 96.50 86 ASP A N 1
ATOM 689 C CA . ASP A 1 86 ? -13.217 4.550 12.490 1.00 96.50 86 ASP A CA 1
ATOM 690 C C . ASP A 1 86 ? -11.842 3.877 12.512 1.00 96.50 86 ASP A C 1
ATOM 692 O O . ASP A 1 86 ? -10.821 4.520 12.770 1.00 96.50 86 ASP A O 1
ATOM 696 N N 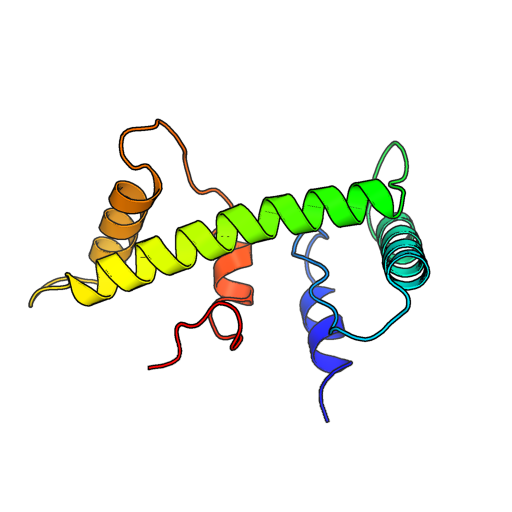. VAL A 1 87 ? -11.786 2.589 12.157 1.00 95.19 87 VAL A N 1
ATOM 697 C CA . VAL A 1 87 ? -10.512 1.879 12.009 1.00 95.19 87 VAL A CA 1
ATOM 698 C C . VAL A 1 87 ? -9.676 2.473 10.874 1.00 95.19 87 VAL A C 1
ATOM 700 O O . VAL A 1 87 ? -8.479 2.692 11.058 1.00 95.19 87 VAL A O 1
ATOM 703 N N . MET A 1 88 ? -10.279 2.774 9.720 1.00 93.19 88 MET A N 1
ATOM 704 C CA . MET A 1 88 ? -9.576 3.402 8.593 1.00 93.19 88 MET A CA 1
ATOM 705 C C . MET A 1 88 ? -9.028 4.781 8.960 1.00 93.19 88 MET A C 1
ATOM 707 O O . MET A 1 88 ? -7.868 5.081 8.668 1.00 93.19 88 MET A O 1
ATOM 711 N N . ALA A 1 89 ? -9.823 5.606 9.645 1.00 93.62 89 ALA A N 1
ATOM 712 C CA . ALA A 1 89 ? -9.380 6.903 10.145 1.00 93.62 89 ALA A CA 1
ATOM 713 C C . ALA A 1 89 ? -8.177 6.740 11.084 1.00 93.62 89 ALA A C 1
ATOM 715 O O . ALA A 1 89 ? -7.149 7.400 10.906 1.00 93.62 89 ALA A O 1
ATOM 716 N N . LYS A 1 90 ? -8.241 5.774 12.009 1.00 94.81 90 LYS A N 1
ATOM 717 C CA . LYS A 1 90 ? -7.125 5.496 12.916 1.00 94.81 90 LYS A CA 1
ATOM 718 C C . LYS A 1 90 ? -5.883 4.982 12.188 1.00 94.81 90 LYS A C 1
ATOM 720 O O . LYS A 1 90 ? -4.766 5.369 12.530 1.00 94.81 90 LYS A O 1
ATOM 725 N N . ALA A 1 91 ? -6.055 4.149 11.166 1.00 94.44 91 ALA A N 1
ATOM 726 C CA . ALA A 1 91 ? -4.961 3.670 10.329 1.00 94.44 91 ALA A CA 1
ATOM 727 C C . ALA A 1 91 ? -4.260 4.828 9.602 1.00 94.44 91 ALA A C 1
ATOM 729 O O . ALA A 1 91 ? -3.031 4.858 9.550 1.00 94.44 91 ALA A O 1
ATOM 730 N N . HIS A 1 92 ? -5.010 5.819 9.109 1.00 93.38 92 HIS A N 1
ATOM 731 C CA . HIS A 1 92 ? -4.448 7.037 8.517 1.00 93.38 92 HIS A CA 1
ATOM 732 C C . HIS A 1 92 ? -3.631 7.862 9.515 1.00 93.38 92 HIS A C 1
ATOM 734 O O . HIS A 1 92 ? -2.522 8.286 9.176 1.00 93.38 92 HIS A O 1
ATOM 740 N N . GLU A 1 93 ? -4.114 8.034 10.747 1.00 92.81 93 GLU A N 1
ATOM 741 C CA . GLU A 1 93 ? -3.347 8.696 11.813 1.00 92.81 93 GLU A CA 1
ATOM 742 C C . GLU A 1 93 ? -2.024 7.966 12.092 1.00 92.81 93 GLU A C 1
ATOM 744 O O . GLU A 1 93 ? -0.951 8.578 12.117 1.00 92.81 93 GLU A O 1
ATOM 749 N N . LEU A 1 94 ? -2.087 6.640 12.253 1.00 93.38 94 LEU A N 1
ATOM 750 C CA . LEU A 1 94 ? -0.918 5.805 12.534 1.00 93.38 94 LEU A CA 1
ATOM 751 C C . LEU A 1 94 ? 0.073 5.798 11.361 1.00 93.38 94 LEU A C 1
ATOM 753 O O . LEU A 1 94 ? 1.281 5.915 11.573 1.00 93.38 94 LEU A O 1
ATOM 757 N N . TYR A 1 95 ? -0.416 5.720 10.121 1.00 92.12 95 TYR A N 1
ATOM 758 C CA . TYR A 1 95 ? 0.410 5.748 8.911 1.00 92.12 95 TYR A CA 1
ATOM 759 C C . TYR A 1 95 ? 1.179 7.065 8.767 1.00 92.12 95 TYR A C 1
ATOM 761 O O . TYR A 1 95 ? 2.373 7.065 8.444 1.00 92.12 95 TYR A O 1
ATOM 769 N N . SER A 1 96 ? 0.495 8.180 9.019 1.00 88.88 96 SER A N 1
ATOM 770 C CA . SER A 1 96 ? 1.056 9.529 8.974 1.00 88.88 96 SER A CA 1
ATOM 771 C C . SER A 1 96 ? 2.178 9.696 10.008 1.00 88.88 96 SER A C 1
ATOM 773 O O . SER A 1 96 ? 3.230 10.255 9.694 1.00 88.88 96 SER A O 1
ATOM 775 N N . SER A 1 97 ? 2.042 9.113 11.210 1.00 77.75 97 SER A N 1
ATOM 776 C CA . SER A 1 97 ? 3.068 9.167 12.274 1.00 77.75 97 SER A CA 1
ATOM 777 C C . SER A 1 97 ? 3.591 10.599 12.535 1.00 77.75 97 SER A C 1
ATOM 779 O O . SER A 1 97 ? 4.781 10.796 12.782 1.00 77.75 97 SER A O 1
ATOM 781 N N . GLY A 1 98 ? 2.730 11.616 12.400 1.00 66.00 98 GLY A N 1
ATOM 782 C CA . GLY A 1 98 ? 3.086 13.036 12.556 1.00 66.00 98 GLY A CA 1
ATOM 783 C C . GLY A 1 98 ? 3.821 13.668 11.365 1.00 66.00 98 GLY A C 1
ATOM 784 O O . GLY A 1 98 ? 4.167 14.846 11.405 1.00 66.00 98 GLY A O 1
ATOM 785 N N . LYS A 1 99 ? 4.057 12.917 10.288 1.00 70.81 99 LYS A N 1
ATOM 786 C CA . LYS A 1 99 ? 4.531 13.436 9.000 1.00 70.81 99 LYS A CA 1
ATOM 787 C C . LYS A 1 99 ? 3.308 13.628 8.120 1.00 70.81 99 LYS A C 1
ATOM 789 O O . LYS A 1 99 ? 2.462 12.754 8.103 1.00 70.81 99 LYS A O 1
ATOM 794 N N . ASN A 1 100 ? 3.213 14.719 7.363 1.00 73.62 100 ASN A N 1
ATOM 795 C CA . ASN A 1 100 ? 2.055 15.015 6.505 1.00 73.62 100 ASN A CA 1
ATOM 796 C C . ASN A 1 100 ? 1.983 14.089 5.259 1.00 73.62 100 A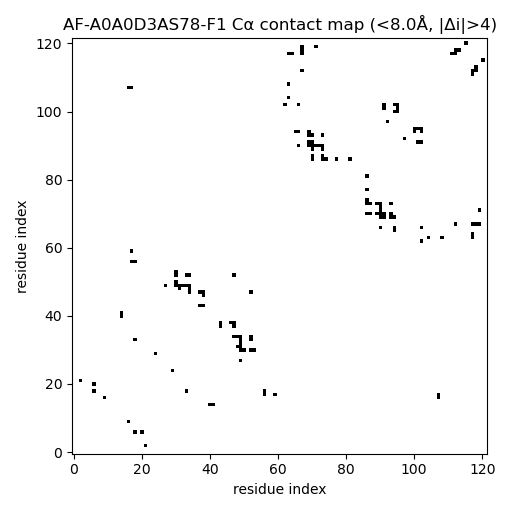SN A C 1
ATOM 798 O O . ASN A 1 100 ? 1.908 14.538 4.119 1.00 73.62 100 ASN A O 1
ATOM 802 N N . GLU A 1 101 ? 2.120 12.777 5.470 1.00 82.06 101 GLU A N 1
ATOM 803 C CA . GLU A 1 101 ? 2.141 11.725 4.466 1.00 82.06 101 GLU A CA 1
ATOM 804 C C . GLU A 1 101 ? 0.742 11.114 4.358 1.00 82.06 101 GLU A C 1
ATOM 806 O O . GLU A 1 101 ? 0.296 10.366 5.229 1.00 82.06 101 GLU A O 1
ATOM 811 N N . HIS A 1 102 ? 0.061 11.414 3.255 1.00 84.25 102 HIS A N 1
ATOM 812 C CA . HIS A 1 102 ? -1.226 10.818 2.934 1.00 84.25 102 HIS A CA 1
ATOM 813 C C . HIS A 1 102 ? -1.043 9.496 2.177 1.00 84.25 102 HIS A C 1
ATOM 815 O O . HIS A 1 102 ? -0.264 9.401 1.222 1.00 84.25 102 HIS A O 1
ATOM 821 N N . PHE A 1 103 ? -1.777 8.468 2.597 1.00 87.19 103 PHE A N 1
ATOM 822 C CA . PHE A 1 103 ? -1.823 7.199 1.885 1.00 87.19 103 PHE A CA 1
ATOM 823 C C . PHE A 1 103 ? -2.830 7.281 0.734 1.00 87.19 103 PHE A C 1
ATOM 825 O O . PHE A 1 103 ? -4.025 7.409 0.967 1.00 87.19 103 PHE A O 1
ATOM 832 N N . ASN A 1 104 ? -2.339 7.190 -0.504 1.00 84.75 104 ASN A N 1
ATOM 833 C CA . ASN A 1 104 ? -3.124 7.385 -1.726 1.00 84.75 104 ASN A CA 1
ATOM 834 C C . ASN A 1 104 ? -3.284 6.118 -2.587 1.00 84.75 104 ASN A C 1
ATOM 836 O O . ASN A 1 104 ? -3.674 6.221 -3.744 1.00 84.75 104 ASN A O 1
ATOM 840 N N . LEU A 1 105 ? -2.959 4.939 -2.044 1.00 84.62 105 LEU A N 1
ATOM 841 C CA . LEU A 1 105 ? -2.997 3.653 -2.756 1.00 84.62 105 LEU A CA 1
ATOM 842 C C . LEU A 1 105 ? -4.079 2.722 -2.180 1.00 84.62 105 LEU A C 1
ATOM 844 O O . LEU A 1 105 ? -3.853 1.527 -1.992 1.00 84.62 105 LEU A O 1
ATOM 848 N N . MET A 1 106 ? -5.236 3.282 -1.808 1.00 86.44 106 MET A N 1
ATOM 849 C CA . MET A 1 106 ? -6.306 2.528 -1.144 1.00 86.44 106 MET A CA 1
ATOM 850 C C . MET A 1 106 ? -6.877 1.435 -2.044 1.00 86.44 106 MET A C 1
ATOM 852 O O . MET A 1 106 ? -7.052 0.306 -1.596 1.00 86.44 106 MET A O 1
ATOM 856 N N . SER A 1 107 ? -7.126 1.741 -3.319 1.00 79.56 107 SER A N 1
ATOM 857 C CA . SER A 1 107 ? -7.660 0.741 -4.244 1.00 79.56 107 SER A CA 1
ATOM 858 C C . SER A 1 107 ? -6.673 -0.403 -4.458 1.00 79.56 107 SER A C 1
ATOM 860 O O . SER A 1 107 ? -7.073 -1.557 -4.422 1.00 79.56 107 SER A O 1
ATOM 862 N N . GLU A 1 108 ? -5.394 -0.087 -4.631 1.00 81.50 108 GLU A N 1
ATOM 863 C CA . GLU A 1 108 ? -4.321 -1.066 -4.771 1.00 81.50 108 GLU A CA 1
ATOM 864 C C . GLU A 1 108 ? -4.192 -1.934 -3.525 1.00 81.50 108 GLU A C 1
ATOM 866 O O . GLU A 1 108 ? -3.962 -3.135 -3.625 1.00 81.50 108 GLU A O 1
ATOM 871 N N . TRP A 1 109 ? -4.318 -1.334 -2.340 1.00 84.38 109 TRP A N 1
ATOM 872 C CA . TRP A 1 109 ? -4.282 -2.085 -1.097 1.00 84.38 109 TRP A CA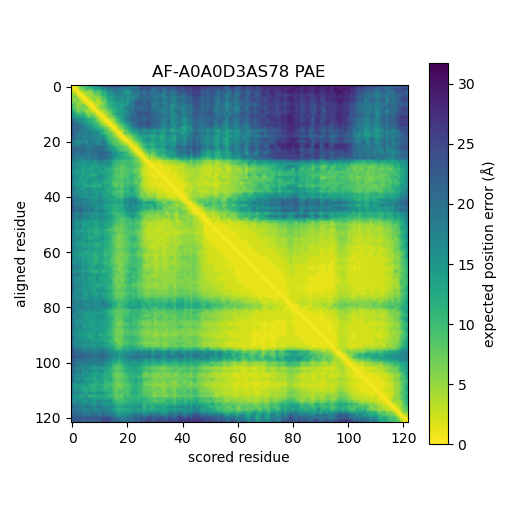 1
ATOM 873 C C . TRP A 1 109 ? -5.475 -3.033 -0.970 1.00 84.38 109 TRP A C 1
ATOM 875 O O . TRP A 1 109 ? -5.266 -4.186 -0.610 1.00 84.38 109 TRP A O 1
ATOM 885 N N . LEU A 1 110 ? -6.693 -2.604 -1.318 1.00 83.31 110 LEU A N 1
ATOM 886 C CA . LEU A 1 110 ? -7.875 -3.477 -1.316 1.00 83.31 110 LEU A CA 1
ATOM 887 C C . LEU A 1 110 ? -7.693 -4.707 -2.219 1.00 83.31 110 LEU A C 1
ATOM 889 O O . LEU A 1 110 ? -8.121 -5.793 -1.840 1.00 83.31 110 LEU A O 1
ATOM 893 N N . ASP A 1 111 ? -7.001 -4.562 -3.351 1.00 77.12 111 ASP A N 1
ATOM 894 C CA . ASP A 1 111 ? -6.728 -5.667 -4.281 1.00 77.12 111 ASP A CA 1
ATOM 895 C C . ASP A 1 111 ? -5.715 -6.691 -3.728 1.00 77.12 111 ASP A C 1
ATOM 897 O O . ASP A 1 111 ? -5.692 -7.853 -4.149 1.00 77.12 111 ASP A O 1
ATOM 901 N N . VAL A 1 112 ? -4.846 -6.273 -2.798 1.00 74.44 112 VAL A N 1
ATOM 902 C CA . VAL A 1 112 ? -3.727 -7.097 -2.305 1.00 74.44 112 VAL A CA 1
ATOM 903 C C . VAL A 1 112 ? -3.809 -7.452 -0.823 1.00 74.44 112 VAL A C 1
ATOM 905 O O . VAL A 1 112 ? -3.042 -8.310 -0.386 1.00 74.44 112 VAL A O 1
ATOM 908 N N . ARG A 1 113 ? -4.709 -6.839 -0.044 1.00 77.56 113 ARG A N 1
ATOM 909 C CA . ARG A 1 113 ? -4.787 -7.013 1.419 1.00 77.56 113 ARG A CA 1
ATOM 910 C C . ARG A 1 113 ? -5.053 -8.455 1.842 1.00 77.56 113 ARG A C 1
ATOM 912 O O . ARG A 1 113 ? -4.575 -8.863 2.890 1.00 77.56 113 ARG A O 1
ATOM 919 N N . ASP A 1 114 ? -5.750 -9.218 1.003 1.00 74.38 114 ASP A N 1
ATOM 920 C CA . ASP A 1 114 ? -6.083 -10.624 1.259 1.00 74.38 114 ASP A CA 1
ATOM 921 C C . ASP A 1 114 ? -4.963 -11.583 0.812 1.00 74.38 114 ASP A C 1
ATOM 923 O O . ASP A 1 114 ? -5.057 -12.798 0.985 1.00 74.38 114 ASP A O 1
ATOM 927 N N . GLN A 1 115 ? -3.884 -11.069 0.209 1.00 69.00 115 GLN A N 1
ATOM 928 C CA . GLN A 1 115 ? -2.735 -11.893 -0.152 1.00 69.00 115 GLN A CA 1
ATOM 929 C C . GLN A 1 115 ? -1.871 -12.157 1.091 1.00 69.00 115 GLN A C 1
ATOM 931 O O . GLN A 1 115 ? -1.569 -11.204 1.813 1.00 69.00 115 GLN A O 1
ATOM 936 N N . PRO A 1 116 ? -1.316 -13.377 1.267 1.00 61.00 116 PRO A N 1
ATOM 937 C CA . PRO A 1 116 ? -0.497 -13.762 2.429 1.00 61.00 116 PRO A CA 1
ATOM 938 C C . PRO A 1 116 ? 0.679 -12.831 2.753 1.00 61.00 116 PRO A C 1
ATOM 940 O O . PRO A 1 116 ? 1.225 -12.853 3.848 1.00 61.00 116 PRO A O 1
ATOM 943 N N . ARG A 1 117 ? 1.114 -12.029 1.777 1.00 65.81 117 ARG A N 1
ATOM 944 C CA . ARG A 1 117 ? 2.206 -11.066 1.921 1.00 65.81 117 ARG A CA 1
ATOM 945 C C . ARG A 1 117 ? 1.796 -9.764 2.626 1.00 65.81 117 ARG A C 1
ATOM 947 O O . ARG A 1 117 ? 2.673 -9.078 3.148 1.00 65.81 117 ARG A O 1
ATOM 954 N N . TYR A 1 118 ? 0.517 -9.399 2.575 1.00 60.31 118 TYR A N 1
ATOM 955 C CA . TYR A 1 118 ? -0.012 -8.131 3.097 1.00 60.31 118 TYR A CA 1
ATOM 956 C C . TYR A 1 118 ? -1.138 -8.316 4.106 1.00 60.31 118 TYR A C 1
ATOM 958 O O . TYR A 1 118 ? -1.442 -7.357 4.814 1.00 60.31 118 TYR A O 1
ATOM 966 N N . SER A 1 119 ? -1.713 -9.516 4.184 1.00 53.34 119 SER A N 1
ATOM 967 C CA . SER A 1 119 ? -2.464 -9.970 5.342 1.00 53.34 119 SER A CA 1
ATOM 968 C C . SER A 1 119 ? -1.461 -10.364 6.422 1.00 53.34 119 SER A C 1
ATOM 970 O O . SER A 1 119 ? -0.658 -11.277 6.205 1.00 53.34 119 SER A O 1
ATOM 972 N N . SER A 1 1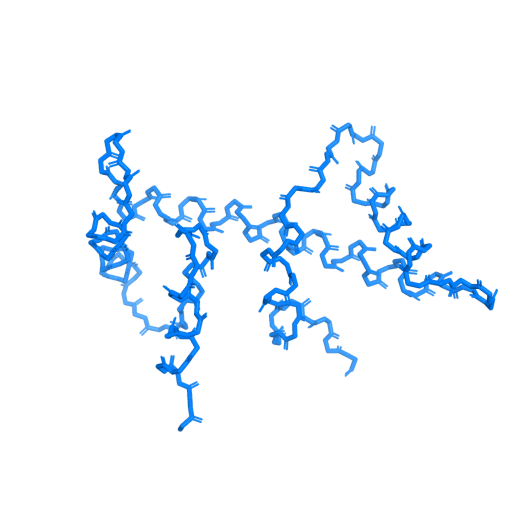20 ? -1.499 -9.723 7.588 1.00 49.47 120 SER A N 1
ATOM 973 C CA . SER A 1 120 ? -0.907 -10.338 8.773 1.00 49.47 120 SER A CA 1
ATOM 974 C C . SER A 1 120 ? -1.670 -11.636 9.031 1.00 49.47 120 SER A C 1
ATOM 976 O O . SER A 1 120 ? -2.830 -11.596 9.433 1.00 49.47 120 SER A O 1
ATOM 978 N N . GLN A 1 121 ? -1.054 -12.784 8.729 1.00 41.91 121 GLN A N 1
ATOM 979 C CA . GLN A 1 121 ? -1.547 -14.062 9.234 1.00 41.91 121 GLN A CA 1
ATOM 980 C C . GLN A 1 121 ? -1.577 -13.947 10.758 1.00 41.91 121 GLN A C 1
ATOM 982 O O . GLN A 1 121 ? -0.534 -13.766 11.390 1.00 41.91 121 GLN A O 1
ATOM 987 N N . VAL A 1 122 ? -2.787 -13.964 11.313 1.00 35.44 122 VAL A N 1
ATOM 988 C CA . VAL A 1 122 ? -2.999 -14.470 12.668 1.00 35.44 122 VAL A CA 1
ATOM 989 C C . VAL A 1 122 ? -2.771 -15.973 12.621 1.00 35.44 122 VAL A C 1
ATOM 991 O O . VAL A 1 122 ? -3.248 -16.593 11.641 1.00 35.44 122 VAL A O 1
#

Mean predicted aligned error: 10.52 Å

Organism: NCBI:txid109376

Solvent-accessible surface area (backbone atoms only — not comparable to full-atom values): 7397 Å² total; per-residue (Å²): 144,74,72,66,60,62,55,57,69,57,63,81,53,85,82,70,68,65,93,81,71,84,92,88,61,67,66,63,67,50,29,41,54,48,19,52,52,46,50,75,73,32,98,52,87,74,68,57,48,26,66,54,50,51,52,49,50,54,51,52,49,54,52,48,51,49,43,38,53,19,37,53,49,23,58,72,67,59,52,94,90,60,50,73,67,52,32,51,54,44,13,51,55,54,54,21,69,92,44,101,56,80,88,85,57,61,70,54,39,68,77,41,40,87,36,81,89,47,29,82,81,125

Radius of gyration: 16.59 Å; Cα contacts (8 Å, |Δi|>4): 80; chains: 1; bounding box: 35×39×46 Å

pLDDT: mean 71.01, std 19.91, range [31.33, 97.12]

Secondary structure (DSSP, 8-state):
--SHHHHHHTSSSSTTS---PPS-S-HHHHHHHHHHHHHHHS--SSPPPHHHHHHHHHHHHHHHHHHHHHHHHHHHT--TT--HHHHHHHHHHHHHTTS------HHHHHHHTTSTTTS---